Protein AF-A0A0D2LU49-F1 (afdb_monomer)

Sequence (83 aa):
VRHSRHSQSGPSPSGACAVCGKTPADGAQLRRCAGCGRTTGVMYCGDACCRHHWVRMAHRQQCEAVQLARVVEGLMVAAEMGD

Organism: NCBI:txid145388

Radius of gyration: 16.32 Å; Cα contacts (8 Å, |Δi|>4): 84; chains: 1; bounding box: 56×21×38 Å

Secondary structure (DSSP, 8-state):
---------S---TTSBTTT---GGGT---EE-TTTTTTT--EESSHHHHHHHHHHS-HHHHHHHHHHHHHHHHHHHHHHS--

Mean predicted aligned error: 9.15 Å

pLDDT: mean 79.06, std 14.81, range [41.78, 91.81]

Solvent-accessible surface area (backbone atoms only — not comparable to full-atom values): 5075 Å² total; per-residue (Å²): 133,89,80,82,78,73,86,73,95,62,89,70,63,89,69,29,15,74,73,73,58,54,25,60,92,76,72,35,66,69,39,57,46,87,80,37,33,73,80,74,54,48,26,21,59,44,68,69,44,45,52,46,38,41,72,76,64,5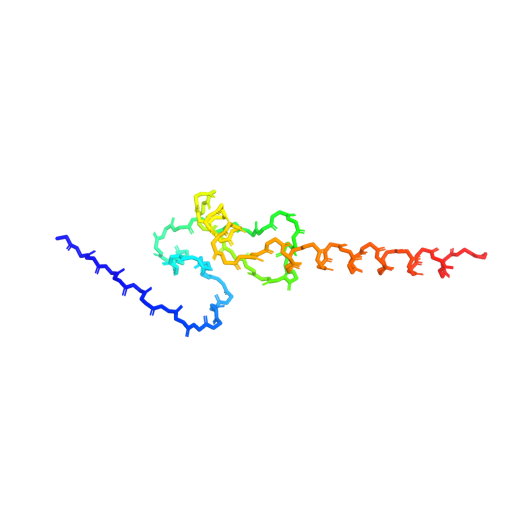2,44,52,62,61,34,50,52,47,47,50,51,51,52,52,51,53,50,53,59,58,67,74,74,73,130

Structure (mmCIF, N/CA/C/O backbone):
data_AF-A0A0D2LU49-F1
#
_entry.id   AF-A0A0D2LU49-F1
#
loop_
_atom_site.group_PDB
_atom_site.id
_atom_site.type_symbol
_atom_site.label_atom_id
_atom_site.label_alt_id
_atom_site.label_comp_id
_atom_site.label_asym_id
_atom_site.label_entity_id
_atom_site.label_seq_id
_atom_site.pdbx_PDB_ins_code
_atom_site.Cartn_x
_atom_site.Cartn_y
_atom_site.Cartn_z
_atom_site.occupancy
_atom_site.B_iso_or_equiv
_atom_site.auth_seq_id
_atom_site.auth_comp_id
_atom_site.auth_asym_id
_atom_site.auth_atom_id
_atom_site.pdbx_PDB_model_num
ATOM 1 N N . VAL A 1 1 ? -19.692 -4.315 23.810 1.00 41.78 1 VAL A N 1
ATOM 2 C CA . VAL A 1 1 ? -18.553 -4.546 22.890 1.00 41.78 1 VAL A CA 1
ATOM 3 C C . VAL A 1 1 ? -18.281 -3.243 22.139 1.00 41.78 1 VAL A C 1
ATOM 5 O O . VAL A 1 1 ? -19.206 -2.693 21.555 1.00 41.78 1 VAL A O 1
ATOM 8 N N . ARG A 1 2 ? -17.096 -2.631 22.277 1.00 43.19 2 ARG A N 1
ATOM 9 C CA . ARG A 1 2 ? -16.808 -1.331 21.640 1.00 43.19 2 ARG A CA 1
ATOM 10 C C . ARG A 1 2 ? -16.349 -1.581 20.204 1.00 43.19 2 ARG A C 1
ATOM 12 O O . ARG A 1 2 ? -15.254 -2.081 19.987 1.00 43.19 2 ARG A O 1
ATOM 19 N N . HIS A 1 3 ? -17.202 -1.274 19.232 1.00 45.38 3 HIS A N 1
ATOM 20 C CA . HIS A 1 3 ? -16.829 -1.278 17.820 1.00 45.38 3 HIS A CA 1
ATOM 21 C C . HIS A 1 3 ? -16.179 0.067 17.474 1.00 45.38 3 HIS A C 1
ATOM 23 O O . HIS A 1 3 ? -16.876 1.014 17.116 1.00 45.38 3 HIS A O 1
ATOM 29 N N . SER A 1 4 ? -14.852 0.160 17.584 1.00 51.19 4 SER A N 1
ATOM 30 C CA . SER A 1 4 ? -14.098 1.320 17.094 1.00 51.19 4 SER A CA 1
ATOM 31 C C . SER A 1 4 ? -14.016 1.269 15.568 1.00 51.19 4 SER A C 1
ATOM 33 O O . SER A 1 4 ? -13.115 0.668 14.985 1.00 51.19 4 SER A O 1
ATOM 35 N N . ARG A 1 5 ? -15.019 1.860 14.911 1.00 55.88 5 ARG A N 1
ATOM 36 C CA . ARG A 1 5 ? -15.027 2.096 13.465 1.00 55.88 5 ARG A CA 1
ATOM 37 C C . ARG A 1 5 ? -14.101 3.273 13.166 1.00 55.88 5 ARG A C 1
ATOM 39 O O . ARG A 1 5 ? -14.529 4.422 13.194 1.00 55.88 5 ARG A O 1
ATOM 46 N N . HIS A 1 6 ? -12.831 2.994 12.896 1.00 52.59 6 HIS A N 1
ATOM 47 C CA . HIS A 1 6 ? -11.921 4.001 12.362 1.00 52.59 6 HIS A CA 1
ATOM 48 C C . HIS A 1 6 ? -12.124 4.113 10.847 1.00 52.59 6 HIS A C 1
ATOM 50 O O . HIS A 1 6 ? -11.461 3.440 10.062 1.00 52.59 6 HIS A O 1
ATOM 56 N N . SER A 1 7 ? -13.079 4.956 10.450 1.00 61.97 7 SER A N 1
ATOM 57 C CA . SER A 1 7 ? -13.187 5.494 9.092 1.00 61.97 7 SER A CA 1
ATOM 58 C C . SER A 1 7 ? -12.019 6.452 8.864 1.00 61.97 7 SER A C 1
ATOM 60 O O . SER A 1 7 ? -11.978 7.503 9.498 1.00 61.97 7 SER A O 1
ATOM 62 N N . GLN A 1 8 ? -11.052 6.108 8.013 1.00 54.56 8 GLN A N 1
ATOM 63 C CA . GLN A 1 8 ? -9.928 7.001 7.713 1.00 54.56 8 GLN A CA 1
ATOM 64 C C . GLN A 1 8 ? -9.608 6.987 6.217 1.00 54.56 8 GLN A C 1
ATOM 66 O O . GLN A 1 8 ? -8.843 6.158 5.734 1.00 54.56 8 GLN A O 1
ATOM 71 N N . SER A 1 9 ? -10.198 7.941 5.498 1.00 46.50 9 SER A N 1
ATOM 72 C CA . SER A 1 9 ? -9.773 8.373 4.165 1.00 46.50 9 SER A CA 1
ATOM 73 C C . SER A 1 9 ? -8.736 9.488 4.346 1.00 46.50 9 SER A C 1
ATOM 75 O O . SER A 1 9 ? -9.079 10.665 4.339 1.00 46.50 9 SER A O 1
ATOM 77 N N . GLY A 1 10 ? -7.478 9.136 4.608 1.00 50.16 10 GLY A N 1
ATOM 78 C CA . GLY A 1 10 ? -6.380 10.096 4.763 1.00 50.16 10 GLY A CA 1
ATOM 79 C C . GLY A 1 10 ? -5.017 9.399 4.724 1.00 50.16 10 GLY A C 1
ATOM 80 O O . GLY A 1 10 ? -4.960 8.197 5.005 1.00 50.16 10 GLY A O 1
ATOM 81 N N . PRO A 1 11 ? -3.924 10.098 4.351 1.00 51.56 11 PRO A N 1
ATOM 82 C CA . PRO A 1 11 ? -2.589 9.507 4.317 1.00 51.56 11 PRO A CA 1
ATOM 83 C C . PRO A 1 11 ? -2.249 8.997 5.721 1.00 51.56 11 PRO A C 1
ATOM 85 O O . PRO A 1 11 ? -2.164 9.774 6.671 1.00 51.56 11 PRO A O 1
ATOM 8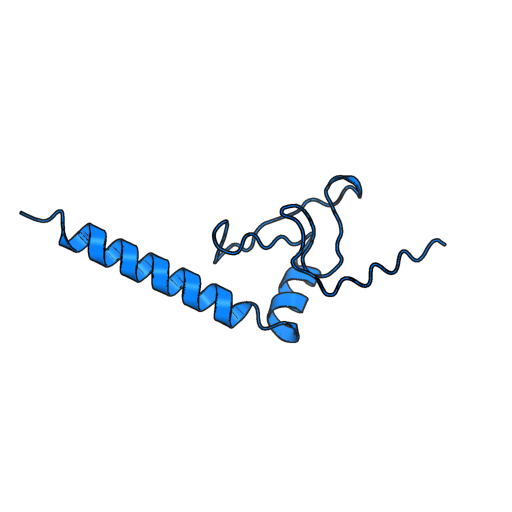8 N N . SER A 1 12 ? -2.153 7.674 5.872 1.00 53.97 12 SER A N 1
ATOM 89 C CA . SER A 1 12 ? -1.995 7.050 7.186 1.00 53.97 12 SER A CA 1
ATOM 90 C C . SER A 1 12 ? -0.691 7.523 7.835 1.00 53.97 12 SER A C 1
ATOM 92 O O . SER A 1 12 ? 0.353 7.460 7.180 1.00 53.97 12 SER A O 1
ATOM 94 N N . PRO A 1 13 ? -0.714 7.978 9.102 1.00 54.66 13 PRO A N 1
ATOM 95 C CA . PRO A 1 13 ? 0.497 8.395 9.786 1.00 54.66 13 PRO A CA 1
ATOM 96 C C . PRO A 1 13 ? 1.477 7.222 9.857 1.00 54.66 13 PRO A C 1
ATOM 98 O O . PRO A 1 13 ? 1.090 6.077 10.114 1.00 54.66 13 PRO A O 1
ATOM 101 N N . SER A 1 14 ? 2.751 7.521 9.607 1.00 64.81 14 SER A N 1
ATOM 102 C CA . SER A 1 14 ? 3.883 6.599 9.677 1.00 64.81 14 SER A CA 1
ATOM 103 C C . SER A 1 14 ? 3.874 5.841 11.009 1.00 64.81 14 SER A C 1
ATOM 105 O O . SER A 1 14 ? 4.338 6.360 12.018 1.00 64.81 14 SER A O 1
ATOM 107 N N . GLY A 1 15 ? 3.322 4.624 11.031 1.00 78.62 15 GLY A N 1
ATOM 108 C CA . GLY A 1 15 ? 3.162 3.842 12.265 1.00 78.62 15 GLY A CA 1
ATOM 109 C C . GLY A 1 15 ? 1.765 3.274 12.532 1.00 78.62 15 GLY A C 1
ATOM 110 O O . GLY A 1 15 ? 1.532 2.778 13.631 1.00 78.62 15 GLY A O 1
ATOM 111 N N . ALA A 1 16 ? 0.847 3.312 11.563 1.00 89.38 16 ALA A N 1
ATOM 112 C CA . ALA A 1 16 ? -0.444 2.628 11.639 1.00 89.38 16 ALA A CA 1
ATOM 113 C C . ALA A 1 16 ? -0.621 1.595 10.513 1.00 89.38 16 ALA A C 1
ATOM 115 O O . ALA A 1 16 ? -0.017 1.695 9.444 1.00 89.38 16 ALA A O 1
ATOM 116 N N . CYS A 1 17 ? -1.476 0.597 10.741 1.00 90.50 17 CYS A N 1
ATOM 117 C CA . CYS A 1 17 ? -1.895 -0.338 9.706 1.00 90.50 17 CYS A CA 1
ATOM 118 C C . CYS A 1 17 ? -2.681 0.403 8.617 1.00 90.50 17 CYS A C 1
ATOM 120 O O . CYS A 1 17 ? -3.729 0.975 8.907 1.00 90.50 17 CYS A O 1
ATOM 122 N N . ALA A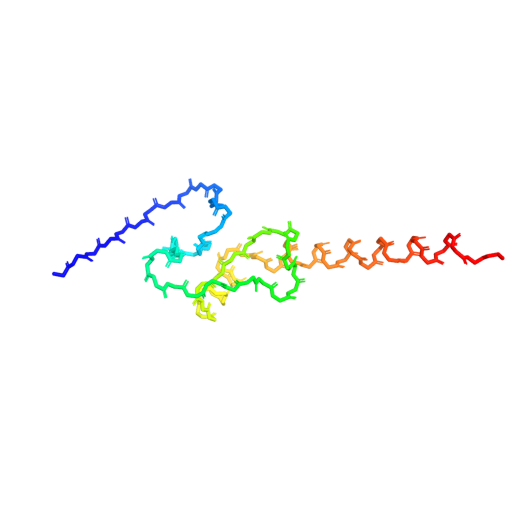 1 18 ? -2.240 0.309 7.364 1.00 87.94 18 ALA A N 1
ATOM 123 C CA . ALA A 1 18 ? -2.863 0.999 6.232 1.00 87.94 18 ALA A CA 1
ATOM 124 C C . ALA A 1 18 ? -4.309 0.547 5.933 1.00 87.94 18 ALA A C 1
ATOM 126 O O . ALA A 1 18 ? -5.027 1.227 5.211 1.00 87.94 18 ALA A O 1
ATOM 127 N N . VAL A 1 19 ? -4.746 -0.602 6.468 1.00 89.62 19 VAL A N 1
ATOM 128 C CA . VAL A 1 19 ? -6.096 -1.146 6.216 1.00 89.62 19 VAL A CA 1
ATOM 129 C C . VAL A 1 19 ? -7.052 -0.905 7.371 1.00 89.62 19 VAL A C 1
ATOM 131 O O . VAL A 1 19 ? -8.190 -0.507 7.155 1.00 89.62 19 VAL A O 1
ATOM 134 N N . CYS A 1 20 ? -6.621 -1.190 8.598 1.00 88.38 20 CYS A N 1
ATOM 135 C CA . CYS A 1 20 ? -7.499 -1.139 9.769 1.00 88.38 20 CYS A CA 1
ATOM 136 C C . CYS A 1 20 ? -7.143 -0.025 10.758 1.00 88.38 20 CYS A C 1
ATOM 138 O O . CYS A 1 20 ? -7.835 0.133 11.758 1.00 88.38 20 CYS A O 1
ATOM 140 N N . GLY A 1 21 ? -6.058 0.717 10.524 1.00 88.12 21 GLY A N 1
ATOM 141 C CA . GLY A 1 21 ? -5.623 1.820 11.381 1.00 88.12 21 GLY A CA 1
ATOM 142 C C . GLY A 1 21 ? -4.985 1.408 12.709 1.00 88.12 21 GLY A C 1
ATOM 143 O O . GLY A 1 21 ? -4.577 2.286 13.462 1.00 88.12 21 GLY A O 1
ATOM 144 N N . LYS A 1 22 ? -4.861 0.106 13.013 1.00 89.81 22 LYS A N 1
ATOM 145 C CA . LYS A 1 22 ? -4.220 -0.362 14.254 1.00 89.81 22 LYS A CA 1
ATOM 146 C C . LYS A 1 22 ? -2.798 0.166 14.392 1.00 89.81 22 LYS A C 1
ATOM 148 O O . LYS A 1 22 ? -2.026 0.123 13.436 1.00 89.81 22 LYS A O 1
ATOM 153 N N . THR A 1 23 ? -2.450 0.591 15.596 1.00 89.25 23 THR A N 1
ATOM 154 C CA . THR A 1 23 ? -1.123 1.097 15.957 1.00 89.25 23 THR A CA 1
ATOM 155 C C . THR A 1 23 ? -0.460 0.159 16.9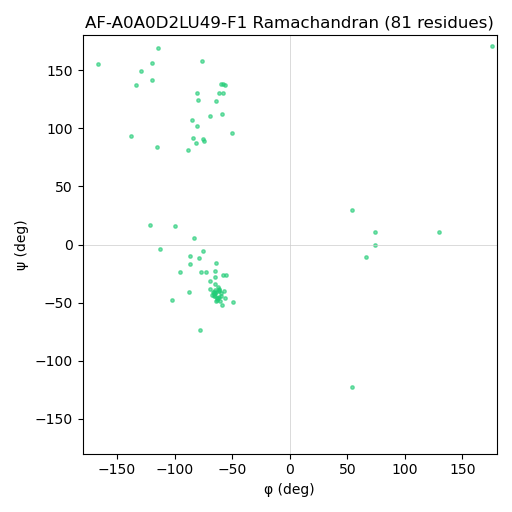72 1.00 89.25 23 THR A C 1
ATOM 157 O O . THR A 1 23 ? -1.134 -0.707 17.537 1.00 89.25 23 THR A O 1
ATOM 160 N N . PRO A 1 24 ? 0.843 0.321 17.260 1.00 86.56 24 PRO A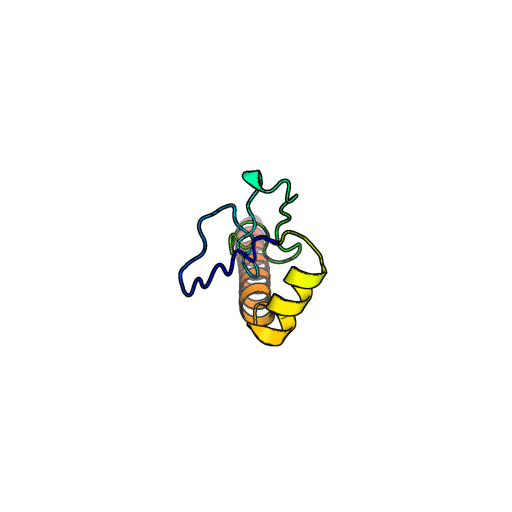 N 1
ATOM 161 C CA . PRO A 1 24 ? 1.506 -0.438 18.320 1.00 86.56 24 PRO A CA 1
ATOM 162 C C . PRO A 1 24 ? 0.860 -0.254 19.701 1.00 86.56 24 PRO A C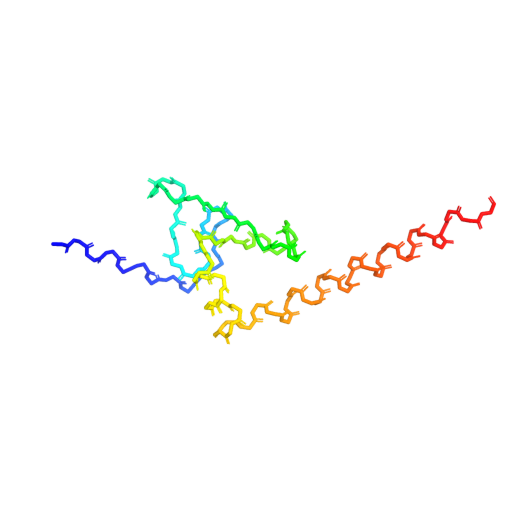 1
ATOM 164 O O . PRO A 1 24 ? 0.913 -1.165 20.520 1.00 86.56 24 PRO A O 1
ATOM 167 N N . ALA A 1 25 ? 0.197 0.885 19.942 1.00 86.12 25 ALA A N 1
ATOM 168 C CA . ALA A 1 25 ? -0.555 1.136 21.173 1.00 86.12 25 ALA A CA 1
ATOM 169 C C . ALA A 1 25 ? -1.771 0.201 21.342 1.00 86.12 25 ALA A C 1
ATOM 171 O O . ALA A 1 25 ? -2.196 -0.043 22.464 1.00 86.12 25 ALA A O 1
ATOM 172 N N . ASP A 1 26 ? -2.290 -0.369 20.248 1.00 85.19 26 ASP A N 1
ATOM 173 C CA . ASP A 1 26 ? -3.352 -1.391 20.246 1.00 85.19 26 ASP A CA 1
ATOM 174 C C . ASP A 1 26 ? -2.791 -2.813 20.485 1.00 85.19 26 ASP A C 1
ATOM 176 O O . ASP A 1 26 ? -3.499 -3.807 20.343 1.00 85.19 26 ASP A O 1
ATOM 180 N N . GLY A 1 27 ? -1.486 -2.940 20.766 1.00 86.19 27 GLY A N 1
ATOM 181 C CA . GLY A 1 27 ? -0.782 -4.225 20.848 1.00 86.19 27 GLY A CA 1
ATOM 182 C C . GLY A 1 27 ? -0.527 -4.875 19.482 1.00 86.19 27 GLY A C 1
ATOM 183 O O . GLY A 1 27 ? -0.135 -6.039 19.405 1.00 86.19 27 GLY A O 1
ATOM 184 N N . ALA A 1 28 ? -0.748 -4.149 18.381 1.00 87.25 28 ALA A N 1
ATOM 185 C CA . ALA A 1 28 ? -0.543 -4.671 17.038 1.00 87.25 28 ALA A CA 1
ATOM 186 C C . ALA A 1 28 ? 0.940 -4.641 16.644 1.00 87.25 28 ALA A C 1
ATOM 188 O O . ALA A 1 28 ? 1.567 -3.582 16.592 1.00 87.25 28 ALA A O 1
ATOM 189 N N . GLN A 1 29 ? 1.489 -5.797 16.265 1.00 88.94 29 GLN A N 1
ATOM 190 C CA . GLN A 1 29 ? 2.833 -5.862 15.699 1.00 88.94 29 GLN A CA 1
ATOM 191 C C . GLN A 1 29 ? 2.790 -5.486 14.214 1.00 88.94 29 GLN A C 1
ATOM 193 O O . GLN A 1 29 ? 2.370 -6.264 13.355 1.00 88.94 29 GLN A O 1
ATOM 198 N N . LEU A 1 30 ? 3.194 -4.254 13.914 1.00 90.12 30 LEU A N 1
ATOM 199 C CA . LEU A 1 30 ? 3.196 -3.735 12.553 1.00 90.12 30 LEU A CA 1
ATOM 200 C C . LEU A 1 30 ? 4.426 -4.204 11.781 1.00 90.12 30 LEU A C 1
ATOM 202 O O . LEU A 1 30 ? 5.563 -4.063 12.227 1.00 90.12 30 LEU A O 1
ATOM 206 N N . ARG A 1 31 ? 4.186 -4.725 10.580 1.00 89.81 31 ARG A N 1
ATOM 207 C CA . ARG A 1 31 ? 5.220 -5.164 9.645 1.00 89.81 31 ARG A CA 1
ATOM 208 C C . ARG A 1 31 ? 5.118 -4.373 8.354 1.00 89.81 31 ARG A C 1
ATOM 210 O O . ARG A 1 31 ? 4.023 -4.072 7.881 1.00 89.81 31 ARG A O 1
ATOM 217 N N . ARG A 1 32 ? 6.270 -4.031 7.787 1.00 90.50 32 ARG A N 1
ATOM 218 C CA . ARG A 1 32 ? 6.347 -3.356 6.488 1.00 90.50 32 ARG A CA 1
ATOM 219 C C . ARG A 1 32 ? 6.081 -4.351 5.365 1.00 90.50 32 ARG A C 1
ATOM 221 O O . ARG A 1 32 ? 6.274 -5.554 5.539 1.00 90.50 32 ARG A O 1
ATOM 228 N N . CYS A 1 33 ? 5.679 -3.838 4.206 1.00 89.38 33 CYS A N 1
ATOM 229 C CA . CYS A 1 33 ? 5.662 -4.643 2.990 1.00 89.38 33 CYS A CA 1
ATOM 230 C C . CYS A 1 33 ? 7.072 -5.188 2.707 1.00 89.38 33 CYS A C 1
ATOM 232 O O . CYS A 1 33 ? 8.037 -4.423 2.713 1.00 89.38 33 CYS A O 1
ATOM 234 N N . ALA A 1 34 ? 7.186 -6.492 2.447 1.00 85.56 34 ALA A N 1
ATOM 235 C CA . ALA A 1 34 ? 8.469 -7.131 2.156 1.00 85.56 34 ALA A CA 1
ATOM 236 C C . ALA A 1 34 ? 9.093 -6.630 0.842 1.00 85.56 34 ALA A C 1
ATOM 238 O O . ALA A 1 34 ? 10.311 -6.612 0.719 1.00 85.56 34 ALA A O 1
ATOM 239 N N . GLY A 1 35 ? 8.270 -6.194 -0.121 1.00 86.56 35 GLY A N 1
ATOM 240 C CA . GLY A 1 35 ? 8.759 -5.681 -1.396 1.00 86.56 35 GLY A CA 1
ATOM 241 C C . GLY A 1 35 ? 9.275 -4.243 -1.288 1.00 86.56 35 GLY A C 1
ATOM 242 O O . GLY A 1 35 ? 10.473 -3.970 -1.293 1.00 86.56 35 GLY A O 1
ATOM 243 N N . CYS A 1 36 ? 8.356 -3.294 -1.156 1.00 88.62 36 CYS A N 1
ATOM 244 C CA . CYS A 1 36 ? 8.684 -1.869 -1.172 1.00 88.62 36 CYS A CA 1
ATOM 245 C C . CYS A 1 36 ? 9.252 -1.324 0.154 1.00 88.62 36 CYS A C 1
ATOM 247 O O . CYS A 1 36 ? 9.795 -0.219 0.189 1.00 88.62 36 CYS A O 1
ATOM 249 N N . GLY A 1 37 ? 9.183 -2.087 1.249 1.00 85.81 37 GLY A N 1
ATOM 250 C CA . GLY A 1 37 ? 9.876 -1.788 2.502 1.00 85.81 37 GLY A CA 1
ATOM 251 C C . GLY A 1 37 ? 9.587 -0.393 3.065 1.00 85.81 37 GLY A C 1
ATOM 252 O O . GLY A 1 37 ? 8.450 -0.049 3.387 1.00 85.81 37 GLY A O 1
ATOM 253 N N . ARG A 1 38 ? 10.649 0.401 3.259 1.00 82.38 38 ARG A N 1
ATOM 254 C CA . ARG A 1 38 ? 10.551 1.769 3.795 1.00 82.38 38 ARG A CA 1
ATOM 255 C C . ARG A 1 38 ? 10.075 2.791 2.767 1.00 82.38 38 ARG A C 1
ATOM 257 O O . ARG A 1 38 ? 9.513 3.790 3.191 1.00 82.38 38 ARG A O 1
ATOM 264 N N . THR A 1 39 ? 10.247 2.534 1.472 1.00 84.50 39 THR A N 1
ATOM 265 C CA . THR A 1 39 ? 10.005 3.523 0.413 1.00 84.50 39 THR A CA 1
ATOM 266 C C . THR A 1 39 ? 8.553 3.983 0.374 1.00 84.50 39 THR A C 1
ATOM 268 O O . THR A 1 39 ? 8.286 5.175 0.335 1.00 84.50 39 THR A O 1
ATOM 271 N N . THR A 1 40 ? 7.599 3.056 0.459 1.00 83.44 40 THR A N 1
ATOM 272 C CA . THR A 1 40 ? 6.170 3.413 0.513 1.00 83.44 40 THR A C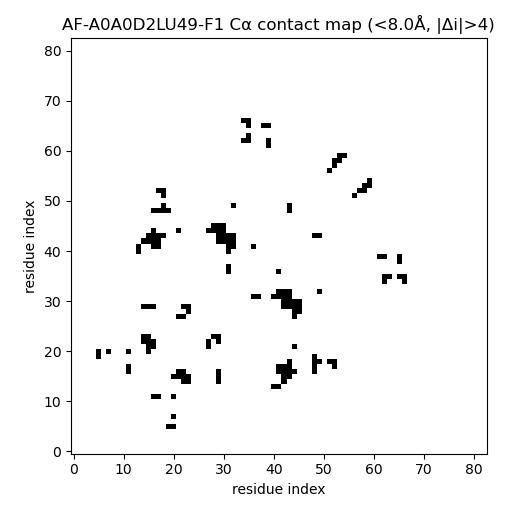A 1
ATOM 273 C C . THR A 1 40 ? 5.681 3.692 1.932 1.00 83.44 40 THR A C 1
ATOM 275 O O . THR A 1 40 ? 4.529 4.062 2.112 1.00 83.44 40 THR A O 1
ATOM 278 N N . GLY A 1 41 ? 6.478 3.400 2.963 1.00 84.94 41 GLY A N 1
ATOM 279 C CA . GLY A 1 41 ? 6.097 3.578 4.370 1.00 84.94 41 GLY A CA 1
ATOM 280 C C . GLY A 1 41 ? 4.958 2.686 4.891 1.00 84.94 41 GLY A C 1
ATOM 281 O O . GLY A 1 41 ? 4.772 2.621 6.104 1.00 84.94 41 GLY A O 1
ATOM 282 N N . VAL A 1 42 ? 4.232 1.976 4.019 1.00 87.81 42 VAL A N 1
ATOM 283 C CA . VAL A 1 42 ? 3.059 1.168 4.387 1.00 87.81 42 VAL A CA 1
ATOM 284 C C . VAL A 1 42 ? 3.380 0.093 5.424 1.00 87.81 42 VAL A C 1
ATOM 286 O O . VAL A 1 42 ? 4.389 -0.619 5.348 1.00 87.81 42 VAL A O 1
ATOM 289 N N . MET A 1 43 ? 2.468 -0.046 6.379 1.00 89.88 43 MET A N 1
ATOM 290 C CA . MET A 1 43 ? 2.544 -1.032 7.445 1.00 89.88 43 MET A CA 1
ATOM 291 C C . MET A 1 43 ? 1.248 -1.825 7.546 1.00 89.88 43 MET A C 1
ATOM 293 O O . MET A 1 43 ? 0.159 -1.313 7.287 1.00 89.88 43 MET A O 1
ATOM 297 N N . TYR A 1 44 ? 1.373 -3.079 7.968 1.00 91.81 44 TYR A N 1
ATOM 298 C CA . TYR A 1 44 ? 0.259 -3.992 8.168 1.00 91.81 44 TYR A CA 1
ATOM 299 C C . TYR A 1 44 ? 0.399 -4.691 9.512 1.00 91.81 44 TYR A C 1
ATOM 301 O O . TYR A 1 44 ? 1.474 -5.174 9.859 1.00 91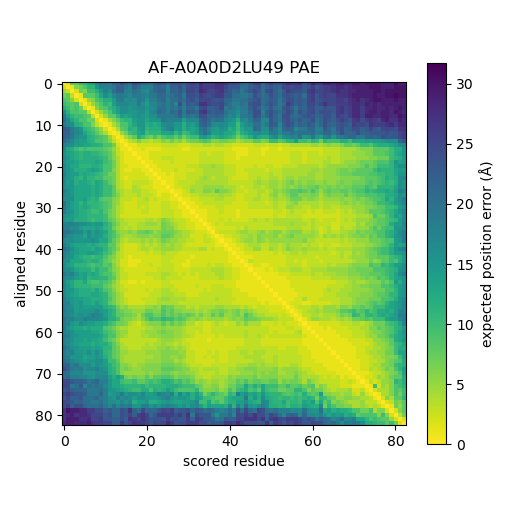.81 44 TYR A O 1
ATOM 309 N N . CYS A 1 45 ? -0.702 -4.814 10.247 1.00 91.62 45 CYS A N 1
ATOM 310 C CA . CYS A 1 45 ? -0.731 -5.583 11.493 1.00 91.62 45 CYS A CA 1
ATOM 311 C C . CYS A 1 45 ? -0.749 -7.106 11.271 1.00 91.62 45 CYS A C 1
ATOM 313 O O . CYS A 1 45 ? -0.727 -7.866 12.230 1.00 91.62 45 CYS A O 1
ATOM 315 N N . GLY A 1 46 ? -0.849 -7.571 10.023 1.00 90.12 46 GLY A N 1
ATOM 316 C CA . GLY A 1 46 ? -0.941 -8.992 9.703 1.00 90.12 46 GLY A CA 1
ATOM 317 C C . GLY A 1 46 ? -1.155 -9.259 8.217 1.00 90.12 46 GLY A C 1
ATOM 318 O O . GLY A 1 46 ? -1.422 -8.346 7.433 1.00 90.12 46 GLY A O 1
ATOM 319 N N . ASP A 1 47 ? -1.056 -10.535 7.844 1.00 89.25 47 ASP A N 1
ATOM 320 C CA . ASP A 1 47 ? -1.136 -10.985 6.449 1.00 89.25 47 ASP A CA 1
ATOM 321 C C . ASP A 1 47 ? -2.516 -10.726 5.823 1.00 89.25 47 ASP A C 1
ATOM 323 O O . ASP A 1 47 ? -2.614 -10.330 4.666 1.00 89.25 47 ASP A O 1
ATOM 327 N N . ALA A 1 48 ? -3.587 -10.825 6.619 1.00 90.81 48 ALA A N 1
ATOM 328 C CA . ALA A 1 48 ? -4.944 -10.515 6.172 1.00 90.81 48 ALA A CA 1
ATOM 329 C C . ALA A 1 48 ? -5.088 -9.058 5.690 1.00 90.81 48 ALA A C 1
ATOM 331 O O . ALA A 1 48 ? -5.665 -8.809 4.632 1.00 90.81 48 ALA A O 1
ATOM 332 N N . CYS A 1 49 ? -4.520 -8.096 6.429 1.00 91.31 49 CYS A N 1
ATOM 333 C CA . CYS A 1 49 ? -4.514 -6.688 6.021 1.00 91.31 49 CYS A CA 1
ATOM 334 C C . CYS A 1 49 ? -3.613 -6.468 4.801 1.00 91.31 49 CYS A C 1
ATOM 336 O O . CYS A 1 49 ? -3.996 -5.742 3.891 1.00 91.31 49 CYS A O 1
ATOM 338 N N . CYS A 1 50 ? -2.465 -7.145 4.730 1.00 88.31 50 CYS A N 1
ATOM 339 C CA . CYS A 1 50 ? -1.601 -7.091 3.552 1.00 88.31 50 CYS A CA 1
ATOM 340 C C . CYS A 1 50 ? -2.340 -7.562 2.286 1.00 88.31 50 CYS A C 1
ATOM 342 O O . CYS A 1 50 ? -2.428 -6.814 1.314 1.00 88.31 50 CYS A O 1
ATOM 344 N N . ARG A 1 51 ? -2.964 -8.751 2.314 1.00 89.25 51 ARG A N 1
ATOM 345 C CA . ARG A 1 51 ? -3.733 -9.298 1.179 1.00 89.25 51 ARG A CA 1
ATOM 346 C C . ARG A 1 51 ? -4.914 -8.415 0.793 1.00 89.25 51 ARG A C 1
ATOM 348 O O . ARG A 1 51 ? -5.172 -8.227 -0.393 1.00 89.25 51 ARG A O 1
ATOM 355 N N . HIS A 1 52 ? -5.620 -7.852 1.774 1.00 90.12 52 HIS A N 1
ATOM 356 C CA . HIS A 1 52 ? -6.724 -6.938 1.498 1.00 90.12 52 HIS A CA 1
ATOM 357 C C . HIS A 1 52 ? -6.230 -5.676 0.783 1.00 90.12 52 HIS A C 1
ATOM 359 O O . HIS A 1 52 ? -6.777 -5.320 -0.255 1.00 90.12 52 HIS A O 1
ATOM 365 N N . HIS A 1 53 ? -5.163 -5.042 1.277 1.00 89.81 53 HIS A N 1
ATOM 366 C CA . HIS A 1 53 ? -4.563 -3.875 0.625 1.00 89.81 53 HIS A CA 1
ATOM 367 C C . HIS A 1 53 ? -4.047 -4.208 -0.784 1.00 89.81 53 HIS A C 1
ATOM 369 O O . HIS A 1 53 ? -4.234 -3.436 -1.724 1.00 89.81 53 HIS A O 1
ATOM 375 N N . TRP A 1 54 ? -3.458 -5.398 -0.943 1.00 86.12 54 TRP A N 1
ATOM 376 C CA . TRP A 1 54 ? -2.935 -5.900 -2.211 1.00 86.12 54 TRP A CA 1
ATOM 377 C C . TRP A 1 54 ? -4.015 -6.035 -3.287 1.00 86.12 54 TRP A C 1
ATOM 379 O O . TRP A 1 54 ? -3.829 -5.552 -4.401 1.00 86.12 54 TRP A O 1
ATOM 389 N N . VAL A 1 55 ? -5.148 -6.661 -2.951 1.00 85.00 55 VAL A N 1
ATOM 390 C CA . VAL A 1 55 ? -6.224 -6.963 -3.911 1.00 85.00 55 VAL A CA 1
ATOM 391 C C . VAL A 1 55 ? -7.216 -5.810 -4.054 1.00 85.00 55 VAL A C 1
ATOM 393 O O . VAL A 1 55 ? -7.667 -5.524 -5.158 1.00 85.00 55 VAL A O 1
ATOM 396 N N . ARG A 1 56 ? -7.592 -5.156 -2.951 1.00 85.12 56 ARG A N 1
ATOM 397 C CA . ARG A 1 56 ? -8.706 -4.191 -2.922 1.00 85.12 56 ARG A CA 1
ATOM 398 C C . ARG A 1 56 ? -8.270 -2.740 -3.083 1.00 85.12 56 ARG A C 1
ATOM 400 O O . ARG A 1 56 ? -9.086 -1.932 -3.502 1.00 85.12 56 ARG A O 1
ATOM 407 N N . MET A 1 57 ? -7.020 -2.410 -2.760 1.00 79.69 57 MET A N 1
ATOM 408 C CA . MET A 1 57 ? -6.503 -1.034 -2.820 1.00 79.69 57 MET A CA 1
ATOM 409 C C . MET A 1 57 ? -5.292 -0.893 -3.756 1.00 79.69 57 MET A C 1
ATOM 411 O O . MET A 1 57 ? -4.564 0.091 -3.692 1.00 79.69 57 MET A O 1
ATOM 415 N N . ALA A 1 58 ? -5.071 -1.883 -4.629 1.00 84.19 58 ALA A N 1
ATOM 416 C CA . ALA A 1 58 ? -4.077 -1.853 -5.702 1.00 84.19 58 ALA A CA 1
ATOM 417 C C . ALA A 1 58 ? -2.627 -1.541 -5.268 1.00 84.19 58 ALA A C 1
ATOM 419 O O . ALA A 1 58 ? -1.833 -1.047 -6.071 1.00 84.19 58 ALA A O 1
ATOM 420 N N . HIS A 1 59 ? -2.234 -1.902 -4.037 1.00 88.25 59 HIS A N 1
ATOM 421 C CA . HIS A 1 59 ? -0.862 -1.698 -3.548 1.00 88.25 59 HIS A CA 1
ATOM 422 C C . HIS A 1 59 ? 0.207 -2.339 -4.449 1.00 88.25 59 HIS A C 1
ATOM 424 O O . HIS A 1 59 ? 1.334 -1.850 -4.515 1.00 88.25 59 HIS A O 1
ATOM 430 N N . ARG A 1 60 ? -0.156 -3.398 -5.184 1.00 88.62 60 ARG A N 1
ATOM 431 C CA . ARG A 1 60 ? 0.723 -4.085 -6.134 1.00 88.62 60 ARG A CA 1
ATOM 432 C C . ARG A 1 60 ? 1.424 -3.128 -7.098 1.00 88.62 60 ARG A C 1
ATOM 434 O O . ARG A 1 60 ? 2.638 -3.215 -7.221 1.00 88.62 60 ARG A O 1
ATOM 441 N N . GLN A 1 61 ? 0.691 -2.221 -7.745 1.00 88.44 61 GLN A N 1
ATOM 442 C CA . GLN A 1 61 ? 1.264 -1.349 -8.780 1.00 88.44 61 GLN A CA 1
ATOM 443 C C . GLN A 1 61 ? 2.302 -0.385 -8.195 1.00 88.44 61 GLN A C 1
ATOM 445 O O . GLN A 1 61 ? 3.393 -0.236 -8.734 1.00 88.44 61 GLN A O 1
ATOM 450 N N . GLN A 1 62 ? 1.998 0.205 -7.035 1.00 87.69 62 GLN A N 1
ATOM 451 C CA . GLN A 1 62 ? 2.953 1.053 -6.317 1.00 87.69 62 GLN A CA 1
ATOM 452 C C . GLN A 1 62 ? 4.176 0.257 -5.848 1.00 87.69 62 GLN A C 1
ATOM 454 O O . GLN A 1 62 ? 5.302 0.742 -5.932 1.00 87.69 62 GLN A O 1
ATOM 459 N N . CYS A 1 63 ? 3.969 -0.970 -5.363 1.00 91.06 63 CYS A N 1
ATOM 460 C CA . CYS A 1 63 ? 5.061 -1.831 -4.928 1.00 91.06 63 CYS A CA 1
ATOM 461 C C . CYS A 1 63 ? 5.983 -2.215 -6.096 1.00 91.06 63 CYS A C 1
ATOM 463 O O . CYS A 1 63 ? 7.199 -2.214 -5.928 1.00 91.06 63 CYS A O 1
ATOM 465 N N . GLU A 1 64 ? 5.421 -2.526 -7.263 1.00 91.25 64 GLU A N 1
ATOM 466 C CA . GLU A 1 64 ? 6.166 -2.907 -8.467 1.00 91.25 64 GLU A CA 1
ATOM 467 C C . GLU A 1 64 ? 6.974 -1.728 -9.026 1.00 91.25 64 GLU A C 1
ATOM 469 O O . GLU A 1 64 ? 8.165 -1.878 -9.284 1.00 91.25 64 GLU A O 1
ATOM 474 N N . ALA A 1 65 ? 6.382 -0.530 -9.086 1.00 90.31 65 ALA A N 1
ATOM 475 C CA . ALA A 1 65 ? 7.079 0.687 -9.503 1.00 90.31 65 ALA A CA 1
ATOM 476 C C . ALA A 1 65 ? 8.286 1.007 -8.605 1.00 90.31 65 ALA A C 1
ATOM 478 O O . ALA A 1 65 ? 9.361 1.340 -9.099 1.00 90.31 65 ALA A O 1
ATOM 479 N N . VAL A 1 66 ? 8.139 0.850 -7.285 1.00 90.88 66 VAL A N 1
ATOM 480 C CA . VAL A 1 66 ? 9.250 1.036 -6.338 1.00 90.88 66 VAL A CA 1
ATOM 481 C C . VAL A 1 66 ? 10.347 -0.008 -6.533 1.00 90.88 66 VAL A C 1
ATOM 483 O O . VAL A 1 66 ? 11.527 0.328 -6.450 1.00 90.88 66 VAL A O 1
ATOM 486 N N . GLN A 1 67 ? 9.982 -1.269 -6.768 1.00 90.06 67 GLN A N 1
ATOM 487 C CA . GLN A 1 67 ? 10.968 -2.320 -7.022 1.00 90.06 67 GLN A CA 1
ATOM 488 C C . GLN A 1 67 ? 11.735 -2.059 -8.316 1.00 90.06 67 GLN A C 1
ATOM 490 O O . GLN A 1 67 ? 12.959 -2.151 -8.326 1.00 90.06 67 GLN A O 1
ATOM 495 N N . LEU A 1 68 ? 11.035 -1.671 -9.382 1.00 89.94 68 LEU A N 1
ATOM 496 C CA . LEU A 1 68 ? 11.665 -1.330 -10.650 1.00 89.94 68 LEU A CA 1
ATOM 497 C C . LEU A 1 68 ? 12.603 -0.129 -10.500 1.00 89.94 68 LEU A C 1
ATOM 499 O O . LEU A 1 68 ? 13.743 -0.200 -10.944 1.00 89.94 68 LEU A O 1
ATOM 503 N N . ALA A 1 69 ? 12.167 0.932 -9.815 1.00 88.81 69 ALA A N 1
ATOM 504 C CA . ALA A 1 69 ? 13.002 2.104 -9.560 1.00 88.81 69 ALA A CA 1
ATOM 505 C C . ALA A 1 69 ? 14.297 1.739 -8.818 1.00 88.81 69 ALA A C 1
ATOM 507 O O . ALA A 1 69 ? 15.361 2.224 -9.181 1.00 88.81 69 ALA A O 1
ATOM 508 N N . ARG A 1 70 ? 14.230 0.828 -7.837 1.00 86.56 70 ARG A N 1
ATOM 509 C CA . ARG A 1 70 ? 15.417 0.330 -7.119 1.00 86.56 70 ARG A CA 1
ATOM 510 C C . ARG A 1 70 ? 16.373 -0.455 -8.007 1.00 86.56 70 ARG A C 1
ATOM 512 O O . ARG A 1 70 ? 17.581 -0.331 -7.844 1.00 86.56 70 ARG A O 1
ATOM 519 N N . VAL A 1 71 ? 15.844 -1.272 -8.916 1.00 87.31 71 VAL A N 1
ATOM 520 C CA . VAL A 1 71 ? 16.666 -2.009 -9.886 1.00 87.31 71 VAL A CA 1
ATOM 521 C C . VAL A 1 71 ? 17.349 -1.037 -10.845 1.00 87.31 71 VAL A C 1
ATOM 523 O O . VAL A 1 71 ? 18.543 -1.171 -11.085 1.00 87.31 71 VAL A O 1
ATOM 526 N N . VAL A 1 72 ? 16.616 -0.041 -11.351 1.00 86.00 72 VAL A N 1
ATOM 527 C CA . VAL A 1 72 ? 17.163 0.986 -12.249 1.00 86.00 72 VAL A CA 1
ATOM 528 C C . VAL A 1 72 ? 18.235 1.819 -11.546 1.00 86.00 72 VAL A C 1
ATOM 530 O O . VAL A 1 72 ? 19.314 1.974 -12.107 1.00 86.00 72 VAL A O 1
ATOM 533 N N . GLU A 1 73 ? 17.991 2.282 -10.315 1.00 80.00 73 GLU A N 1
ATOM 534 C CA . GLU A 1 73 ? 19.018 2.961 -9.510 1.00 80.00 73 GLU A CA 1
ATOM 535 C C . GLU A 1 73 ? 20.259 2.082 -9.328 1.00 80.00 73 GLU A C 1
ATOM 537 O O . GLU A 1 73 ? 21.376 2.537 -9.546 1.00 80.00 73 GLU A O 1
ATOM 542 N N . GLY A 1 74 ? 20.072 0.804 -8.984 1.00 76.81 74 GLY A N 1
ATOM 543 C CA . GLY A 1 74 ? 21.182 -0.134 -8.822 1.00 76.81 74 GLY A CA 1
ATOM 544 C C . GLY A 1 74 ? 21.991 -0.340 -10.107 1.00 76.81 74 GLY A C 1
ATOM 545 O O . GLY A 1 74 ? 23.214 -0.417 -10.040 1.00 76.81 74 GLY A O 1
ATOM 546 N N . LEU A 1 75 ? 21.334 -0.393 -11.272 1.00 76.88 75 LEU A N 1
ATOM 547 C CA . LEU A 1 75 ? 22.010 -0.478 -12.571 1.00 76.88 75 LEU A CA 1
ATOM 548 C C . LEU A 1 75 ? 22.792 0.795 -12.904 1.00 76.88 75 LEU A C 1
ATOM 550 O O . LEU A 1 75 ? 23.894 0.691 -13.434 1.00 76.88 75 LEU A O 1
ATOM 554 N N . MET A 1 76 ? 22.238 1.975 -12.608 1.00 68.81 76 MET A N 1
ATOM 555 C CA . MET A 1 76 ? 22.921 3.249 -12.848 1.00 68.81 76 MET A CA 1
ATOM 556 C C . MET A 1 76 ? 24.183 3.355 -11.988 1.00 68.81 76 MET A C 1
ATOM 558 O O . MET A 1 76 ? 25.259 3.567 -12.534 1.00 68.81 76 MET A O 1
ATOM 562 N N . VAL A 1 77 ? 24.085 3.063 -10.687 1.00 68.06 77 VAL A N 1
ATOM 563 C CA . VAL A 1 77 ? 25.247 3.064 -9.779 1.00 68.06 77 VAL A CA 1
ATOM 564 C C . VAL A 1 77 ? 26.295 2.022 -10.196 1.00 68.06 77 VAL A C 1
ATOM 566 O O . VAL A 1 77 ? 27.494 2.274 -10.099 1.00 68.06 77 VAL A O 1
ATOM 569 N N . ALA A 1 78 ? 25.872 0.852 -10.689 1.00 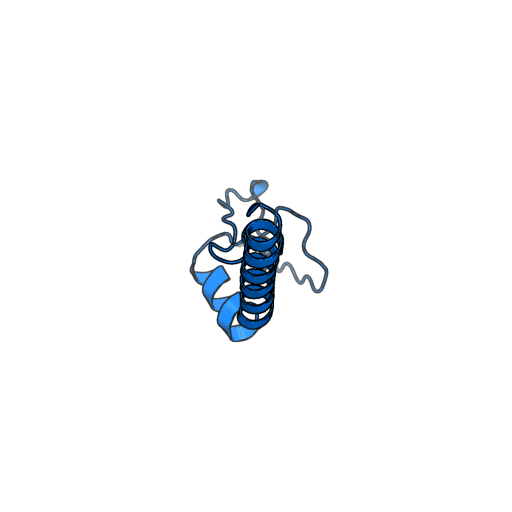65.19 78 ALA A N 1
ATOM 570 C CA . ALA A 1 78 ? 26.795 -0.175 -11.173 1.00 65.19 78 ALA A CA 1
ATOM 571 C C . ALA A 1 78 ? 27.512 0.218 -12.478 1.00 65.19 78 ALA A C 1
ATOM 573 O O . ALA A 1 78 ? 28.655 -0.184 -12.679 1.00 65.19 78 ALA A O 1
ATOM 574 N N . ALA A 1 79 ? 26.869 0.998 -13.353 1.00 66.25 79 ALA A N 1
ATOM 575 C CA . ALA A 1 79 ? 27.472 1.484 -14.594 1.00 66.25 79 ALA A CA 1
ATOM 576 C C . ALA A 1 79 ? 28.533 2.576 -14.359 1.00 66.25 79 ALA A C 1
ATOM 578 O O . ALA A 1 79 ? 29.412 2.754 -15.195 1.00 66.25 79 ALA A O 1
ATOM 579 N N . GLU A 1 80 ? 28.472 3.286 -13.229 1.00 60.84 80 GLU A N 1
ATOM 580 C CA . GLU A 1 80 ? 29.394 4.378 -12.886 1.00 60.84 80 GLU A CA 1
ATOM 581 C C . GLU A 1 80 ? 30.686 3.907 -12.186 1.00 60.84 80 GLU A C 1
ATOM 583 O O . GLU A 1 80 ? 31.662 4.649 -12.152 1.00 60.84 80 GLU A O 1
ATOM 588 N N . MET A 1 81 ? 30.729 2.682 -11.642 1.00 59.84 81 MET A N 1
ATOM 589 C CA . MET A 1 81 ? 31.878 2.139 -10.885 1.00 59.84 81 MET A CA 1
ATOM 590 C C . MET A 1 81 ? 32.806 1.199 -11.687 1.00 59.84 81 MET A C 1
ATOM 592 O O . MET A 1 81 ? 33.586 0.460 -11.088 1.00 59.84 81 MET A O 1
ATOM 596 N N . GLY A 1 82 ? 32.729 1.192 -13.019 1.00 60.91 82 GLY A N 1
ATOM 597 C CA . GLY A 1 82 ? 33.589 0.367 -13.877 1.00 60.91 82 GLY A CA 1
ATOM 598 C C . GLY A 1 82 ? 34.516 1.182 -14.782 1.00 60.91 82 GLY A C 1
ATOM 599 O O . GLY A 1 82 ? 34.169 1.365 -15.946 1.00 60.91 82 GLY A O 1
ATOM 600 N N . ASP A 1 83 ? 35.673 1.609 -14.261 1.00 51.06 83 ASP A N 1
ATOM 601 C CA . ASP A 1 83 ? 36.908 1.954 -15.003 1.00 51.06 83 ASP A CA 1
ATOM 602 C C . ASP A 1 83 ? 38.134 1.533 -14.171 1.00 51.06 83 ASP A C 1
ATOM 604 O O . ASP A 1 83 ? 38.246 1.992 -13.008 1.00 51.06 83 ASP A O 1
#

InterPro domains:
  IPR002893 Zinc finger, MYND-type [PF01753] (17-63)
  IPR002893 Zinc finger, MYND-type [PS50865] (17-63)

Foldseek 3Di:
DDDPPPPDPDDQPLAAAPQRRDGVVNVQDWDADPQLGPVSSHIHSDPVSVVCCVPPVVVVVVSVVSNVVVVVVVVVVVVVPDD